Protein AF-A0A7M2QVW4-F1 (afdb_monomer_lite)

Sequence (52 aa):
MEMYREGYETYCLACENYGMESMNFYLYVKNLTVEQLNAFNQHTKGSDDYEV

Radius of gyration: 12.6 Å; chains: 1; bounding box: 30×18×30 Å

pLDDT: mean 82.97, std 16.2, range [42.75, 97.38]

Foldseek 3Di:
DVLCVVVLVVVCVVCVVVVHDRDDPVVVVVPQDPVNVVVSVVVCVVPDDDDD

Secondary structure (DSSP, 8-state):
-GGGHHHHHHHHHHHHHTTPPPPPHHHHHHT--HHHHHHHHHHHTTS-----

Structure (mmCIF, N/CA/C/O backbone):
data_AF-A0A7M2QVW4-F1
#
_entry.id   AF-A0A7M2QVW4-F1
#
loop_
_atom_site.group_PDB
_atom_site.id
_atom_site.type_symbol
_atom_site.label_atom_id
_atom_site.label_alt_id
_atom_site.label_comp_id
_atom_site.label_asym_id
_atom_site.label_entity_id
_atom_site.label_seq_id
_atom_site.pdbx_PDB_ins_code
_atom_site.Cartn_x
_atom_site.Cartn_y
_atom_site.Cartn_z
_atom_site.occupancy
_atom_site.B_iso_or_equiv
_atom_site.auth_seq_id
_atom_site.auth_comp_id
_atom_site.auth_asym_id
_atom_site.auth_atom_id
_atom_site.pdbx_PDB_model_num
ATOM 1 N N . MET A 1 1 ? 10.447 -8.797 -2.243 1.00 63.22 1 MET A N 1
ATOM 2 C CA . MET A 1 1 ? 9.204 -8.259 -1.646 1.00 63.22 1 MET A CA 1
ATOM 3 C C . MET A 1 1 ? 9.442 -7.047 -0.755 1.00 63.22 1 MET A C 1
ATOM 5 O O . MET A 1 1 ? 8.575 -6.191 -0.750 1.00 63.22 1 MET A O 1
ATOM 9 N N . GLU A 1 2 ? 10.583 -6.921 -0.060 1.00 78.12 2 GLU A N 1
ATOM 10 C CA . GLU A 1 2 ? 10.881 -5.743 0.790 1.00 78.12 2 GLU A CA 1
ATOM 11 C C . GLU A 1 2 ? 10.756 -4.390 0.063 1.00 78.12 2 GLU A C 1
ATOM 13 O O . GLU A 1 2 ? 10.351 -3.413 0.675 1.00 78.12 2 GLU A O 1
ATOM 18 N N . MET A 1 3 ? 10.987 -4.340 -1.257 1.00 81.81 3 MET A N 1
ATOM 19 C CA . MET A 1 3 ? 10.797 -3.136 -2.087 1.00 81.81 3 MET A CA 1
ATOM 20 C C . MET A 1 3 ? 9.386 -2.517 -2.018 1.00 81.81 3 MET A C 1
ATOM 22 O O . MET A 1 3 ? 9.223 -1.344 -2.324 1.00 81.81 3 MET A O 1
ATOM 26 N N . TYR A 1 4 ? 8.367 -3.283 -1.611 1.00 86.06 4 TYR A N 1
ATOM 27 C CA . TYR A 1 4 ? 6.986 -2.802 -1.482 1.00 86.06 4 TYR A CA 1
ATOM 28 C C . TYR A 1 4 ? 6.616 -2.377 -0.056 1.00 86.06 4 TYR A C 1
ATOM 30 O O . TYR A 1 4 ? 5.476 -1.975 0.182 1.00 86.06 4 TYR A O 1
ATOM 38 N N . ARG A 1 5 ? 7.546 -2.487 0.902 1.00 89.25 5 ARG A N 1
ATOM 39 C CA . ARG A 1 5 ? 7.299 -2.218 2.323 1.00 89.25 5 ARG A CA 1
ATOM 40 C C . ARG A 1 5 ? 6.891 -0.768 2.573 1.00 89.25 5 ARG A C 1
ATOM 42 O O . ARG A 1 5 ? 5.900 -0.540 3.253 1.00 89.25 5 ARG A O 1
ATOM 49 N N . GLU A 1 6 ? 7.588 0.187 1.969 1.00 89.75 6 GLU A N 1
ATOM 50 C CA . GLU A 1 6 ? 7.283 1.618 2.117 1.00 89.75 6 GLU A CA 1
ATOM 51 C C . GLU A 1 6 ? 5.885 1.969 1.575 1.00 89.75 6 GLU A C 1
ATOM 53 O O . GLU A 1 6 ? 5.095 2.661 2.224 1.00 89.75 6 GLU A O 1
ATOM 58 N N . GLY A 1 7 ? 5.527 1.410 0.414 1.00 89.06 7 GLY A N 1
ATOM 59 C CA . GLY A 1 7 ? 4.184 1.559 -0.148 1.00 89.06 7 GLY A CA 1
ATOM 60 C C . GLY A 1 7 ? 3.107 0.948 0.753 1.00 89.06 7 GLY A C 1
ATOM 61 O O . GLY A 1 7 ? 2.042 1.533 0.935 1.00 89.06 7 GLY A O 1
ATOM 62 N N . TYR A 1 8 ? 3.401 -0.198 1.371 1.00 93.88 8 TYR A N 1
ATOM 63 C CA . TYR A 1 8 ? 2.490 -0.841 2.311 1.00 93.88 8 TYR A CA 1
ATOM 64 C C . TYR A 1 8 ? 2.294 -0.036 3.601 1.00 93.88 8 TYR A C 1
ATOM 66 O O . TYR A 1 8 ? 1.168 0.089 4.074 1.00 93.88 8 TYR A O 1
ATOM 74 N N . GLU A 1 9 ? 3.355 0.544 4.157 1.00 94.88 9 GLU A N 1
ATOM 75 C CA . GLU A 1 9 ? 3.269 1.408 5.341 1.00 94.88 9 GLU A CA 1
ATOM 76 C C . GLU A 1 9 ? 2.420 2.653 5.050 1.00 94.88 9 GLU A C 1
ATOM 78 O O . GLU A 1 9 ? 1.525 2.992 5.826 1.00 94.88 9 GLU A O 1
ATOM 83 N N . THR A 1 10 ? 2.603 3.25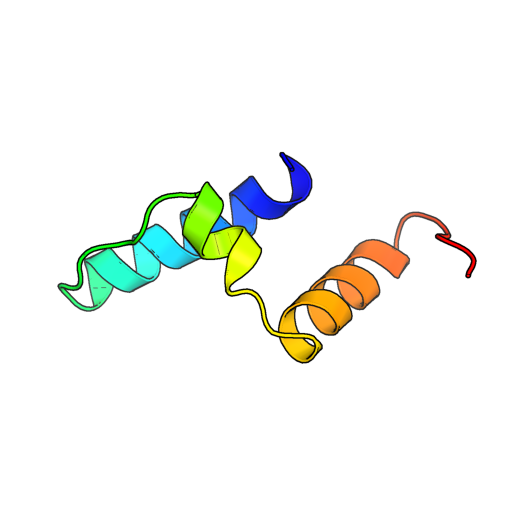8 3.874 1.00 93.44 10 THR A N 1
ATOM 84 C CA . THR A 1 10 ? 1.775 4.379 3.401 1.00 93.44 10 THR A CA 1
ATOM 85 C C . THR A 1 10 ? 0.305 3.981 3.250 1.00 93.44 10 THR A C 1
ATOM 87 O O . THR A 1 10 ? -0.590 4.711 3.678 1.00 93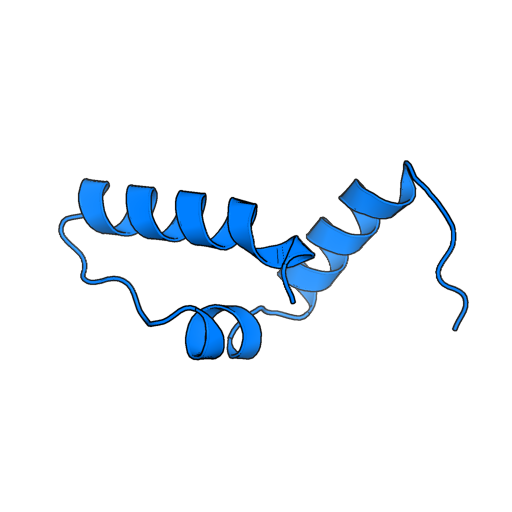.44 10 THR A O 1
ATOM 90 N N . TYR A 1 11 ? 0.040 2.803 2.681 1.00 94.19 11 TYR A N 1
ATOM 91 C CA . TYR A 1 11 ? -1.309 2.248 2.571 1.00 94.19 11 TYR A CA 1
ATOM 92 C C . TYR A 1 11 ? -1.960 2.026 3.946 1.00 94.19 11 TYR A C 1
ATOM 94 O O . TYR A 1 11 ? -3.124 2.386 4.131 1.00 94.19 11 TYR A O 1
ATOM 102 N N . CYS A 1 12 ? -1.223 1.487 4.920 1.00 96.25 12 CYS A N 1
ATOM 103 C CA . CYS A 1 12 ? -1.715 1.290 6.284 1.00 96.25 12 CYS A CA 1
ATOM 104 C C . CYS A 1 12 ? -2.089 2.618 6.953 1.00 96.25 12 CYS A C 1
ATOM 106 O O . CYS A 1 12 ? -3.181 2.725 7.506 1.00 96.25 12 CYS A O 1
ATOM 108 N N . LEU A 1 13 ? -1.231 3.638 6.840 1.00 96.69 13 LEU A N 1
ATOM 109 C CA . LEU A 1 13 ? -1.509 4.978 7.367 1.00 96.69 13 LEU A CA 1
ATOM 110 C C . LEU A 1 13 ? -2.750 5.599 6.718 1.00 96.69 13 LEU A C 1
A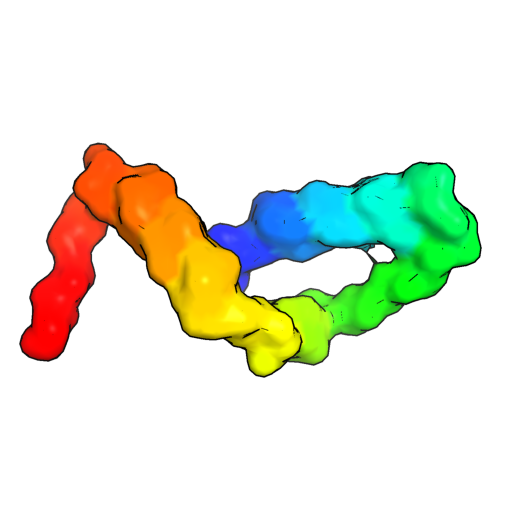TOM 112 O O . LEU A 1 13 ? -3.567 6.220 7.395 1.00 96.69 13 LEU A O 1
ATOM 116 N N . ALA A 1 14 ? -2.925 5.420 5.407 1.00 96.12 14 ALA A N 1
ATOM 117 C CA . ALA A 1 14 ? -4.128 5.877 4.722 1.00 96.12 14 ALA A CA 1
ATOM 118 C C . ALA A 1 14 ? -5.378 5.167 5.262 1.00 96.12 14 ALA A C 1
ATOM 120 O O . ALA A 1 14 ? -6.362 5.832 5.572 1.00 96.12 14 ALA A O 1
ATOM 121 N N . CYS A 1 15 ? -5.332 3.842 5.428 1.00 96.69 15 CYS A N 1
ATOM 122 C CA . CYS A 1 15 ? -6.445 3.083 5.998 1.00 96.69 15 CYS A CA 1
ATOM 123 C C . CYS A 1 15 ? -6.820 3.602 7.391 1.00 96.69 15 CYS A C 1
ATOM 125 O O . CYS A 1 15 ? -7.992 3.880 7.629 1.00 96.69 15 CYS A O 1
ATOM 127 N N . GLU A 1 16 ? -5.839 3.835 8.264 1.00 96.88 16 GLU A N 1
ATOM 128 C CA . GLU A 1 16 ? -6.064 4.398 9.600 1.00 96.88 16 GLU A CA 1
ATOM 129 C C . GLU A 1 16 ? -6.735 5.780 9.538 1.00 96.88 16 GLU A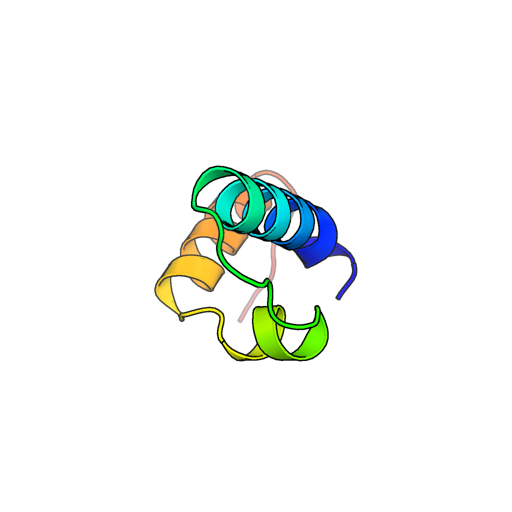 C 1
ATOM 131 O O . GLU A 1 16 ? -7.753 6.005 10.195 1.00 96.88 16 GLU A O 1
ATOM 136 N N . ASN A 1 17 ? -6.243 6.673 8.674 1.00 97.38 17 ASN A N 1
ATOM 137 C CA . ASN A 1 17 ? -6.801 8.016 8.494 1.00 97.38 17 ASN A CA 1
ATOM 138 C C . ASN A 1 17 ? -8.255 8.014 7.995 1.00 97.38 17 ASN A C 1
ATOM 140 O O . ASN A 1 17 ? -9.011 8.939 8.296 1.00 97.38 17 ASN A O 1
ATOM 144 N N . TYR A 1 18 ? -8.655 6.989 7.241 1.00 96.88 18 TYR A N 1
ATOM 145 C CA . TYR A 1 18 ? -10.027 6.813 6.760 1.00 96.88 18 TYR A CA 1
ATOM 146 C C . TYR A 1 18 ? -10.882 5.904 7.661 1.00 96.88 18 TYR A C 1
ATOM 148 O O . TYR A 1 18 ? -12.039 5.644 7.330 1.00 96.88 18 TYR A O 1
ATOM 156 N N . GLY A 1 19 ? -10.353 5.422 8.794 1.00 96.50 19 GLY A N 1
ATOM 157 C CA . GLY A 1 19 ? -11.056 4.501 9.694 1.00 96.50 19 GLY A CA 1
ATOM 158 C C . GLY A 1 19 ? -11.317 3.119 9.082 1.00 96.50 19 GLY A C 1
ATOM 159 O O . GLY A 1 19 ? -12.291 2.455 9.433 1.00 96.50 19 GLY A O 1
ATOM 160 N N . MET A 1 20 ? -10.477 2.707 8.136 1.00 96.50 20 MET A N 1
ATOM 161 C CA . MET A 1 20 ? -10.540 1.430 7.435 1.00 96.50 20 MET A CA 1
ATOM 162 C C . MET A 1 20 ? -9.526 0.435 8.002 1.00 96.50 20 MET A C 1
ATOM 164 O O . MET A 1 20 ? -8.443 0.806 8.448 1.00 96.50 20 MET A O 1
ATOM 168 N N . GLU A 1 21 ? -9.849 -0.853 7.914 1.00 95.19 21 GLU A N 1
ATOM 169 C CA . GLU A 1 21 ? -8.896 -1.923 8.206 1.00 95.19 21 GLU A CA 1
ATOM 170 C C . GLU A 1 21 ? -7.965 -2.152 7.006 1.00 95.19 21 GLU A C 1
ATOM 172 O O . GLU A 1 21 ? -8.415 -2.252 5.860 1.00 95.19 21 GLU A O 1
ATOM 177 N N . SER A 1 22 ? -6.659 -2.239 7.267 1.00 95.56 22 SER A N 1
ATOM 178 C CA . SER A 1 22 ? -5.673 -2.582 6.246 1.00 95.56 22 SER A CA 1
ATOM 179 C C . SER A 1 22 ? -5.620 -4.094 6.016 1.00 95.56 22 SER A C 1
ATOM 181 O O . SER A 1 22 ? -5.700 -4.904 6.939 1.00 95.56 22 SER A O 1
ATOM 183 N N . MET A 1 23 ? -5.458 -4.502 4.758 1.00 95.00 23 MET A N 1
ATOM 184 C CA . MET A 1 23 ? -5.175 -5.902 4.429 1.00 95.00 23 MET A CA 1
ATOM 185 C C . MET A 1 23 ? -3.728 -6.274 4.765 1.00 95.00 23 MET A C 1
ATOM 187 O O . MET A 1 23 ? -2.871 -5.403 4.844 1.00 95.00 23 MET A O 1
ATOM 191 N N . ASN A 1 24 ? -3.426 -7.572 4.894 1.00 95.19 24 ASN A N 1
ATOM 192 C CA . ASN A 1 24 ? -2.049 -8.012 5.136 1.00 95.19 24 ASN A CA 1
ATOM 193 C C . ASN A 1 24 ? -1.113 -7.720 3.945 1.00 95.19 24 ASN A C 1
ATOM 195 O O . ASN A 1 24 ? -1.541 -7.626 2.792 1.00 95.19 24 ASN A O 1
ATOM 199 N N . PHE A 1 25 ? 0.191 -7.659 4.228 1.00 93.69 25 PHE A N 1
ATOM 200 C CA . PHE A 1 25 ? 1.219 -7.303 3.248 1.00 93.69 25 PHE A CA 1
ATOM 201 C C . PHE A 1 25 ? 1.209 -8.171 1.982 1.00 93.69 25 PHE A C 1
ATOM 203 O O . PHE A 1 25 ? 1.361 -7.665 0.873 1.00 93.69 25 PHE A O 1
ATOM 210 N N . TYR A 1 26 ? 0.993 -9.479 2.125 1.00 93.19 26 TYR A N 1
ATOM 211 C CA . TYR A 1 26 ? 0.956 -10.385 0.978 1.00 93.19 26 TYR A CA 1
ATOM 212 C C . TYR A 1 26 ? -0.212 -10.066 0.033 1.00 93.19 26 TYR A C 1
ATOM 214 O O . TYR A 1 26 ? -0.036 -10.035 -1.186 1.00 93.19 26 TYR A O 1
ATOM 222 N N . LEU A 1 27 ? -1.396 -9.793 0.588 1.00 94.00 27 LEU A N 1
ATOM 223 C CA . LEU A 1 27 ? -2.575 -9.407 -0.186 1.00 94.00 27 LEU A CA 1
ATOM 224 C C . LEU A 1 27 ? -2.404 -8.035 -0.830 1.00 94.00 27 LEU A C 1
ATOM 226 O O . LEU A 1 27 ? -2.781 -7.874 -1.987 1.00 94.00 27 LEU A O 1
ATOM 230 N N . TYR A 1 28 ? -1.791 -7.088 -0.122 1.00 93.69 28 TYR A N 1
ATOM 231 C CA . TYR A 1 28 ? -1.458 -5.779 -0.675 1.00 93.69 28 TYR A CA 1
ATOM 232 C C . TYR A 1 28 ? -0.617 -5.917 -1.948 1.00 93.69 28 TYR A C 1
ATOM 234 O O . TYR A 1 28 ? -1.029 -5.442 -3.003 1.00 93.69 28 TYR A O 1
ATOM 242 N N . VAL A 1 29 ? 0.502 -6.649 -1.886 1.00 91.00 29 VAL A N 1
ATOM 243 C CA . VAL A 1 29 ? 1.381 -6.828 -3.053 1.00 91.00 29 VAL A CA 1
ATOM 244 C C . VAL A 1 29 ? 0.667 -7.571 -4.184 1.00 91.00 29 VAL A C 1
ATOM 246 O O . VAL A 1 29 ? 0.819 -7.212 -5.349 1.00 91.00 29 VAL A O 1
ATOM 249 N N . LYS A 1 30 ? -0.151 -8.581 -3.861 1.00 92.00 30 LYS A N 1
ATOM 250 C CA . LYS A 1 30 ? -0.925 -9.338 -4.857 1.00 92.00 30 LYS A CA 1
ATOM 251 C C . LYS A 1 30 ? -1.982 -8.486 -5.574 1.00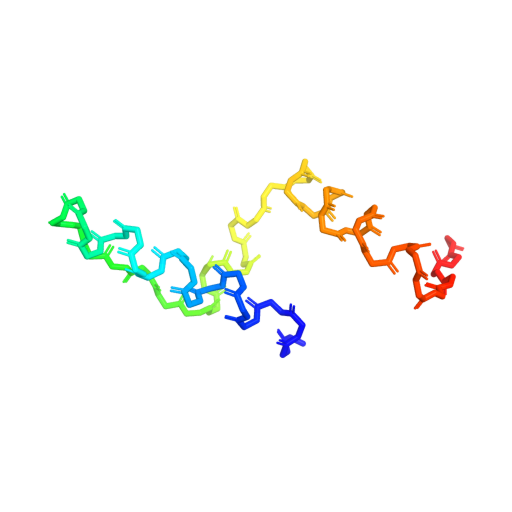 92.00 30 LYS A C 1
ATOM 253 O O . LYS A 1 30 ? -2.314 -8.788 -6.716 1.00 92.00 30 LYS A O 1
ATOM 258 N N . ASN A 1 31 ? -2.512 -7.463 -4.910 1.00 92.25 31 ASN A N 1
ATOM 259 C CA . ASN A 1 31 ? -3.569 -6.601 -5.436 1.00 92.25 31 ASN A CA 1
ATOM 260 C C . ASN A 1 31 ? -3.041 -5.326 -6.109 1.00 92.25 31 ASN A C 1
ATOM 262 O O . ASN A 1 31 ? -3.850 -4.501 -6.535 1.00 92.25 31 ASN A O 1
ATOM 266 N N . LEU A 1 32 ? -1.719 -5.157 -6.228 1.00 90.25 32 LEU A N 1
ATOM 267 C CA . LEU A 1 32 ? -1.148 -4.046 -6.982 1.00 90.25 32 LEU A CA 1
ATOM 268 C C . LEU A 1 32 ? -1.571 -4.133 -8.450 1.00 90.25 32 LEU A C 1
ATOM 270 O O . LEU A 1 32 ? -1.413 -5.164 -9.109 1.00 90.25 32 LEU A O 1
ATOM 274 N N . THR A 1 33 ? -2.101 -3.033 -8.976 1.00 89.94 33 THR A N 1
ATOM 275 C CA . THR A 1 33 ? -2.463 -2.947 -10.389 1.00 89.94 33 THR A CA 1
ATOM 276 C C . THR A 1 33 ? -1.212 -2.834 -11.256 1.00 89.94 33 THR A C 1
ATOM 278 O O . THR A 1 33 ? -0.157 -2.379 -10.811 1.00 89.94 33 THR A O 1
ATOM 281 N N . VAL A 1 34 ? -1.332 -3.194 -12.536 1.00 86.50 34 VAL A N 1
ATOM 282 C CA . VAL A 1 34 ? -0.247 -3.006 -13.516 1.00 86.50 34 VAL A CA 1
ATOM 283 C C . VAL A 1 34 ? 0.193 -1.540 -13.574 1.00 86.50 34 VAL A C 1
ATOM 285 O O . VAL A 1 34 ? 1.378 -1.259 -13.693 1.00 86.50 34 VAL A O 1
ATOM 288 N N . GLU A 1 35 ? -0.742 -0.601 -13.435 1.00 88.25 35 GLU A N 1
ATOM 289 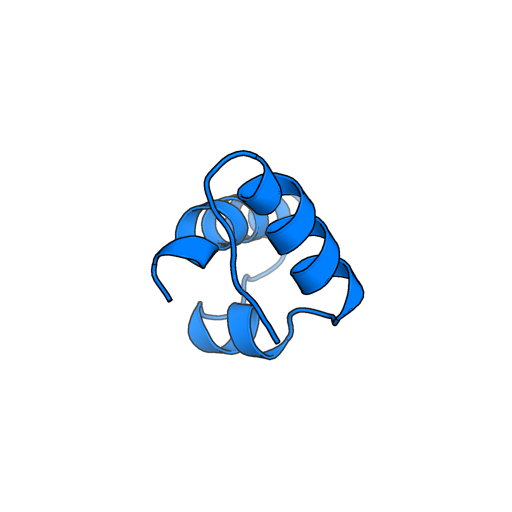C CA . GLU A 1 35 ? -0.440 0.830 -13.373 1.00 88.25 35 GLU A CA 1
ATOM 290 C C . GLU A 1 35 ? 0.392 1.195 -12.136 1.00 88.25 35 GLU A C 1
ATOM 292 O O . GLU A 1 35 ? 1.398 1.884 -12.269 1.00 88.25 35 GLU A O 1
ATOM 297 N N . GLN A 1 36 ? 0.038 0.684 -10.953 1.00 85.81 36 GLN A N 1
ATOM 298 C CA . GLN A 1 36 ? 0.795 0.914 -9.715 1.00 85.81 36 GLN A CA 1
ATOM 299 C C . GLN A 1 36 ? 2.192 0.290 -9.773 1.00 85.81 36 GLN A C 1
ATOM 301 O O . GLN A 1 36 ? 3.163 0.906 -9.335 1.00 85.81 36 GLN A O 1
ATOM 306 N N . LEU A 1 37 ? 2.311 -0.903 -10.357 1.00 85.38 37 LEU A N 1
ATOM 307 C CA . LEU A 1 37 ? 3.600 -1.551 -10.595 1.00 85.38 37 LEU A CA 1
ATOM 308 C C . LEU A 1 37 ? 4.440 -0.763 -11.603 1.00 85.38 37 LEU A C 1
ATOM 310 O O . LEU A 1 37 ? 5.630 -0.568 -11.384 1.00 85.38 37 LEU A O 1
ATOM 314 N N . ASN A 1 38 ? 3.832 -0.263 -12.679 1.00 84.81 38 ASN A N 1
ATOM 315 C CA . ASN A 1 38 ? 4.520 0.563 -13.666 1.00 84.81 38 ASN A CA 1
ATOM 316 C C . ASN A 1 38 ? 4.971 1.899 -13.074 1.00 84.81 38 ASN A C 1
ATOM 318 O O . ASN A 1 38 ? 6.101 2.303 -13.327 1.00 84.81 38 ASN A O 1
ATOM 322 N N . ALA A 1 39 ? 4.137 2.557 -12.268 1.00 82.31 39 ALA A N 1
ATOM 323 C CA . ALA A 1 39 ? 4.493 3.786 -11.566 1.00 82.31 39 ALA A CA 1
ATOM 324 C C . ALA A 1 39 ? 5.648 3.550 -10.584 1.00 82.31 39 ALA A C 1
ATOM 326 O O . ALA A 1 39 ? 6.618 4.307 -10.579 1.00 82.31 39 ALA A O 1
ATOM 327 N N . PHE A 1 40 ? 5.593 2.455 -9.818 1.00 79.75 40 PHE A N 1
ATOM 328 C CA . PHE A 1 40 ? 6.690 2.038 -8.951 1.00 79.75 40 PHE A CA 1
ATOM 329 C C . PHE A 1 40 ? 7.976 1.815 -9.758 1.00 79.75 40 PHE A C 1
ATOM 331 O O . PHE A 1 40 ? 8.999 2.415 -9.442 1.00 79.75 40 PHE A O 1
ATOM 338 N N . ASN A 1 41 ? 7.912 1.029 -10.838 1.00 79.38 41 ASN A N 1
ATOM 339 C CA . ASN A 1 41 ? 9.055 0.715 -11.699 1.00 79.38 41 ASN A CA 1
ATOM 340 C C . ASN A 1 41 ? 9.620 1.958 -12.396 1.00 79.38 41 ASN A C 1
ATOM 342 O O . ASN A 1 41 ? 10.825 2.059 -12.565 1.00 79.38 41 ASN A O 1
ATOM 346 N N . GLN A 1 42 ? 8.789 2.918 -12.805 1.00 76.75 42 GLN A N 1
ATOM 347 C CA . GLN A 1 42 ? 9.250 4.197 -13.353 1.00 76.75 42 GLN A CA 1
ATOM 348 C C . GLN A 1 42 ? 9.971 5.034 -12.295 1.00 76.75 42 GLN A C 1
ATOM 350 O O . GLN A 1 42 ? 10.978 5.666 -12.605 1.00 76.75 42 GLN A O 1
ATOM 355 N N . HIS A 1 43 ? 9.499 4.994 -11.048 1.00 67.00 43 HIS A N 1
ATOM 356 C CA . HIS A 1 43 ? 10.163 5.651 -9.929 1.00 67.00 43 HIS A CA 1
ATOM 357 C C . HIS A 1 43 ? 11.502 4.978 -9.576 1.00 67.00 43 HIS A C 1
ATOM 359 O O . HIS A 1 43 ? 12.462 5.675 -9.248 1.00 67.00 43 HIS A O 1
ATOM 365 N N . THR A 1 44 ? 11.594 3.648 -9.696 1.00 62.91 44 THR A N 1
ATOM 366 C CA . THR A 1 44 ? 12.840 2.886 -9.482 1.00 62.91 44 THR A CA 1
ATOM 367 C C . THR A 1 44 ? 13.775 2.894 -10.688 1.00 62.91 44 THR A C 1
ATOM 369 O O . THR A 1 44 ? 14.972 2.732 -10.504 1.00 62.91 44 THR A O 1
ATOM 372 N N . LYS A 1 45 ? 13.289 3.162 -11.907 1.00 55.50 45 LYS A N 1
ATOM 373 C CA . LYS A 1 45 ? 14.105 3.309 -13.132 1.00 55.50 45 LYS A CA 1
ATOM 374 C C . LYS A 1 45 ? 15.024 4.539 -13.130 1.00 55.50 45 LYS A C 1
ATOM 376 O O . LYS A 1 45 ? 15.770 4.742 -14.082 1.00 55.50 45 LYS A O 1
ATOM 381 N N . GLY A 1 46 ? 15.016 5.330 -12.056 1.00 52.97 46 GLY A N 1
ATOM 382 C CA . GLY A 1 46 ? 16.109 6.245 -11.725 1.00 52.97 46 GLY A CA 1
ATOM 383 C C . GLY A 1 46 ? 17.337 5.569 -11.085 1.00 52.97 46 GLY A C 1
ATOM 384 O O . GLY A 1 46 ? 18.352 6.240 -10.925 1.00 52.97 46 GLY A O 1
ATOM 385 N N . SER A 1 47 ? 17.272 4.281 -10.718 1.00 53.47 47 SER A N 1
ATOM 386 C CA . SER A 1 47 ? 18.352 3.525 -10.059 1.00 53.47 47 SER A CA 1
ATOM 387 C C . SER A 1 47 ? 18.483 2.073 -10.562 1.00 53.47 47 SER A C 1
ATOM 389 O O . SER A 1 47 ? 18.403 1.126 -9.788 1.00 53.47 47 SER A O 1
ATOM 391 N N . ASP A 1 48 ? 18.754 1.925 -11.854 1.00 48.75 48 ASP A N 1
ATOM 392 C CA . ASP A 1 48 ? 19.155 0.689 -12.542 1.00 48.75 48 ASP A CA 1
ATOM 393 C C . ASP A 1 48 ? 18.069 -0.165 -13.217 1.00 48.75 48 ASP A C 1
ATOM 395 O O . ASP A 1 48 ? 16.950 -0.391 -12.753 1.00 48.75 48 ASP A O 1
ATOM 399 N N . ASP A 1 49 ? 18.499 -0.588 -14.401 1.00 53.44 49 ASP A N 1
ATOM 400 C CA . ASP A 1 49 ? 17.868 -1.340 -15.469 1.00 53.44 49 ASP A CA 1
ATOM 401 C C . ASP A 1 49 ? 17.296 -2.686 -14.999 1.00 53.44 49 ASP A C 1
ATOM 403 O O . ASP A 1 49 ? 17.985 -3.491 -14.375 1.00 53.44 49 ASP A O 1
ATOM 407 N N . TYR A 1 50 ? 16.052 -2.970 -15.382 1.00 48.59 50 TYR A N 1
ATOM 408 C CA . TYR A 1 50 ? 15.549 -4.340 -15.462 1.00 48.59 50 TYR A CA 1
ATOM 409 C C . TYR A 1 50 ? 15.037 -4.538 -16.889 1.00 48.59 50 TYR A C 1
ATOM 411 O O . TYR A 1 50 ? 13.937 -4.093 -17.239 1.00 48.59 50 TYR A O 1
ATOM 419 N N . GLU A 1 51 ? 15.909 -5.125 -17.713 1.00 45.88 51 GLU A N 1
ATOM 420 C CA . GLU A 1 51 ? 15.631 -5.594 -19.070 1.00 45.88 51 GLU A CA 1
ATOM 421 C C . GLU A 1 51 ? 14.560 -6.701 -19.083 1.00 45.88 51 GLU A C 1
ATOM 423 O O . GLU A 1 51 ? 14.357 -7.423 -18.103 1.00 45.88 51 GLU A O 1
ATOM 428 N N . VAL A 1 52 ? 13.869 -6.758 -20.225 1.00 42.75 52 VAL A N 1
ATOM 429 C CA . VAL A 1 52 ? 12.745 -7.634 -20.604 1.00 42.75 52 VAL A CA 1
ATOM 430 C C . VAL A 1 52 ? 13.181 -9.081 -20.813 1.00 42.75 52 VAL A C 1
ATOM 432 O O . VAL A 1 52 ? 14.235 -9.287 -21.452 1.00 42.75 52 VAL A O 1
#